Protein AF-A0AAN2DBQ5-F1 (afdb_monomer)

Structure (mmCIF, N/CA/C/O backbone):
data_AF-A0AAN2DBQ5-F1
#
_entry.id   AF-A0AAN2DBQ5-F1
#
loop_
_atom_site.group_PDB
_atom_site.id
_atom_site.type_symbol
_atom_site.label_atom_id
_atom_site.label_alt_id
_atom_site.label_comp_id
_atom_site.label_asym_id
_atom_site.label_entity_id
_atom_site.label_seq_id
_atom_site.pdbx_PDB_ins_code
_atom_site.Cartn_x
_atom_site.Cartn_y
_atom_site.Cartn_z
_atom_site.occupancy
_atom_site.B_iso_or_equiv
_atom_site.auth_seq_id
_atom_site.auth_comp_id
_atom_site.auth_asym_id
_atom_site.auth_atom_id
_atom_site.pdbx_PDB_model_num
ATOM 1 N N . MET A 1 1 ? 49.952 0.532 -57.950 1.00 40.34 1 MET A N 1
ATOM 2 C CA . MET A 1 1 ? 49.099 1.468 -57.181 1.00 40.34 1 MET A CA 1
ATOM 3 C C . MET A 1 1 ? 48.095 0.629 -56.404 1.00 40.34 1 MET A C 1
ATOM 5 O O . MET A 1 1 ? 47.481 -0.240 -57.004 1.00 40.34 1 MET A O 1
ATOM 9 N N . LYS A 1 2 ? 48.035 0.777 -55.078 1.00 36.03 2 LYS A N 1
ATOM 10 C CA . LYS A 1 2 ? 47.311 -0.114 -54.153 1.00 36.03 2 LYS A CA 1
ATOM 11 C C . LYS A 1 2 ? 46.249 0.737 -53.441 1.00 36.03 2 LYS A C 1
ATOM 13 O O . LYS A 1 2 ? 46.649 1.750 -52.871 1.00 36.03 2 LYS A O 1
ATOM 18 N N . PRO A 1 3 ? 44.945 0.416 -53.483 1.00 46.25 3 PRO A N 1
ATOM 19 C CA . PRO A 1 3 ? 43.964 1.195 -52.743 1.00 46.25 3 PRO A CA 1
ATOM 20 C C . PRO A 1 3 ? 43.968 0.738 -51.281 1.00 46.25 3 PRO A C 1
ATOM 22 O O . PRO A 1 3 ? 43.780 -0.441 -50.984 1.00 46.25 3 PRO A O 1
ATOM 25 N N . ILE A 1 4 ? 44.228 1.675 -50.371 1.00 53.59 4 ILE A N 1
ATOM 26 C CA . ILE A 1 4 ? 44.037 1.481 -48.934 1.00 53.59 4 ILE A CA 1
ATOM 27 C C . ILE A 1 4 ? 42.551 1.725 -48.672 1.00 53.59 4 ILE A C 1
ATOM 29 O O . ILE A 1 4 ? 42.073 2.855 -48.732 1.00 53.59 4 ILE A O 1
ATOM 33 N N . LEU A 1 5 ? 41.822 0.634 -48.457 1.00 51.56 5 LEU A N 1
ATOM 34 C CA . LEU A 1 5 ? 40.428 0.629 -48.037 1.00 51.56 5 LEU A CA 1
ATOM 35 C C . LEU A 1 5 ? 40.357 1.185 -46.605 1.00 51.56 5 LEU A C 1
ATOM 37 O O . LEU A 1 5 ? 40.768 0.527 -45.652 1.00 51.56 5 LEU A O 1
ATOM 41 N N . MET A 1 6 ? 39.890 2.423 -46.464 1.00 48.47 6 MET A N 1
ATOM 42 C CA . MET A 1 6 ? 39.719 3.090 -45.176 1.00 48.47 6 MET A CA 1
ATOM 43 C C . MET A 1 6 ? 38.354 2.681 -44.600 1.00 48.47 6 MET A C 1
ATOM 45 O O . MET A 1 6 ? 37.316 3.186 -45.021 1.00 48.47 6 MET A O 1
ATOM 49 N N . CYS A 1 7 ? 38.348 1.716 -43.675 1.00 51.16 7 CYS A N 1
ATOM 50 C CA . CYS A 1 7 ? 37.162 1.353 -42.898 1.00 51.16 7 CYS A CA 1
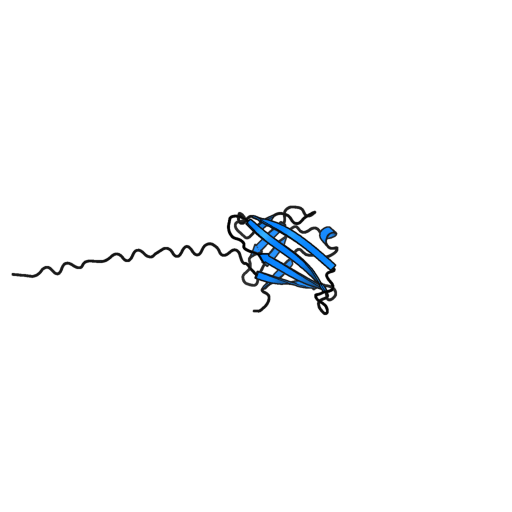ATOM 51 C C . CYS A 1 7 ? 36.758 2.527 -42.000 1.00 51.16 7 CYS A C 1
ATOM 53 O O . CYS A 1 7 ? 37.372 2.768 -40.962 1.00 51.16 7 CYS A O 1
ATOM 55 N N . VAL A 1 8 ? 35.701 3.240 -42.383 1.00 56.25 8 VAL A N 1
ATOM 56 C CA . VAL A 1 8 ? 34.983 4.152 -41.491 1.00 56.25 8 VAL A CA 1
ATOM 57 C C . VAL A 1 8 ? 34.182 3.288 -40.518 1.00 56.25 8 VAL A C 1
ATOM 59 O O . VAL A 1 8 ? 33.063 2.870 -40.806 1.00 56.25 8 VAL A O 1
ATOM 62 N N . MET A 1 9 ? 34.778 2.963 -39.370 1.00 58.75 9 MET A N 1
ATOM 63 C CA . MET A 1 9 ? 34.038 2.427 -38.229 1.00 58.75 9 MET A CA 1
ATOM 64 C C . MET A 1 9 ? 33.200 3.561 -37.638 1.00 58.75 9 MET A C 1
ATOM 66 O O . MET A 1 9 ? 33.673 4.344 -36.817 1.00 58.75 9 MET A O 1
ATOM 70 N N . ALA A 1 10 ? 31.950 3.666 -38.086 1.00 58.44 10 ALA A N 1
ATOM 71 C CA . A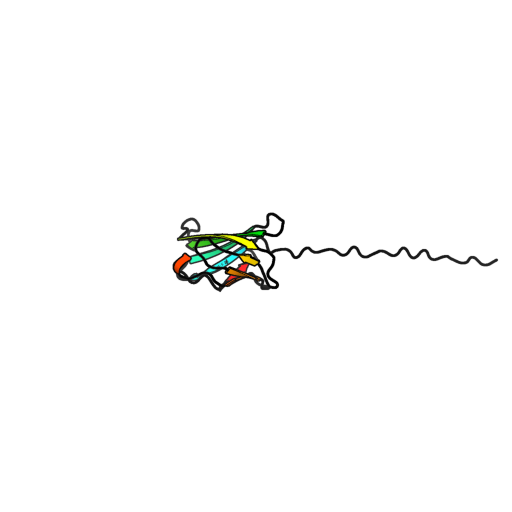LA A 1 10 ? 30.932 4.429 -37.384 1.00 58.44 10 ALA A CA 1
ATOM 72 C C . ALA A 1 10 ? 30.702 3.753 -36.025 1.00 58.44 10 ALA A C 1
ATOM 74 O O . ALA A 1 10 ? 30.083 2.692 -35.940 1.00 58.44 10 ALA A O 1
ATOM 75 N N . ALA A 1 11 ? 31.264 4.338 -34.967 1.00 59.84 11 ALA A N 1
ATOM 76 C CA . ALA A 1 11 ? 30.980 3.947 -33.599 1.00 59.84 11 ALA A CA 1
ATOM 77 C C . ALA A 1 11 ? 29.501 4.247 -33.315 1.00 59.84 11 ALA A C 1
ATOM 79 O O . ALA A 1 11 ? 29.121 5.383 -33.036 1.00 59.84 11 ALA A O 1
ATOM 80 N N . LEU A 1 12 ? 28.662 3.218 -33.435 1.00 53.81 12 LEU A N 1
ATOM 81 C CA . LEU A 1 12 ? 27.318 3.200 -32.877 1.00 53.81 12 LEU A CA 1
ATOM 82 C C . LEU A 1 12 ? 27.477 3.280 -31.358 1.00 53.81 12 LEU A C 1
ATOM 84 O O . LEU A 1 12 ? 27.704 2.270 -30.696 1.00 53.81 12 LEU A O 1
ATOM 88 N N . LEU A 1 13 ? 27.437 4.499 -30.818 1.00 56.66 13 LEU A N 1
ATOM 89 C CA . LEU A 1 13 ? 27.303 4.712 -29.385 1.00 56.66 13 LEU A CA 1
ATOM 90 C C . LEU A 1 13 ? 25.995 4.030 -28.966 1.00 56.66 13 LEU A C 1
ATOM 92 O O . LEU A 1 13 ? 24.938 4.403 -29.486 1.00 56.66 13 LEU A O 1
ATOM 96 N N . PRO A 1 14 ? 26.032 3.018 -28.083 1.00 54.12 14 PRO A N 1
ATOM 97 C CA . PRO A 1 14 ? 24.810 2.487 -27.525 1.00 54.12 14 PRO A CA 1
ATOM 98 C C . PRO A 1 14 ? 24.182 3.630 -26.736 1.00 54.12 14 PRO A C 1
ATOM 100 O O . PRO A 1 14 ? 24.743 4.096 -25.745 1.00 54.12 14 PRO A O 1
ATOM 103 N N . PHE A 1 15 ? 23.039 4.122 -27.213 1.00 55.31 15 PHE A N 1
ATOM 104 C CA . PHE A 1 15 ? 22.151 4.912 -26.382 1.00 55.31 15 PHE A CA 1
ATOM 105 C C . PHE A 1 15 ? 21.891 4.062 -25.146 1.00 55.31 15 PHE A C 1
ATOM 107 O O . PHE A 1 15 ? 21.283 2.995 -25.241 1.00 55.31 15 PHE A O 1
ATOM 114 N N . ALA A 1 16 ? 22.427 4.498 -24.008 1.00 50.06 16 ALA A N 1
ATOM 115 C CA . ALA A 1 16 ? 22.004 3.995 -22.724 1.00 50.06 16 ALA A CA 1
ATOM 116 C C . ALA A 1 16 ? 20.496 4.236 -22.683 1.00 50.06 16 ALA A C 1
ATOM 118 O O . ALA A 1 16 ? 20.038 5.371 -22.560 1.00 50.06 16 ALA A O 1
ATOM 119 N N . ALA A 1 17 ? 19.723 3.174 -22.895 1.00 47.41 17 ALA A N 1
ATOM 120 C CA . ALA A 1 17 ? 18.334 3.162 -22.517 1.00 47.41 17 ALA A CA 1
ATOM 121 C C . ALA A 1 17 ? 18.352 3.349 -21.002 1.00 47.41 17 ALA A C 1
ATOM 123 O O . ALA A 1 17 ? 18.565 2.401 -20.248 1.00 47.41 17 ALA A O 1
ATOM 124 N N . HIS A 1 18 ? 18.232 4.600 -20.567 1.00 41.84 18 HIS A N 1
ATOM 125 C CA . HIS A 1 18 ? 17.855 4.926 -19.211 1.00 41.84 18 HIS A CA 1
ATOM 126 C C . HIS A 1 18 ? 16.430 4.399 -19.073 1.00 41.84 18 HIS A C 1
ATOM 128 O O . HIS A 1 18 ? 15.460 5.105 -19.329 1.00 41.84 18 HIS A O 1
ATOM 134 N N . ALA A 1 19 ? 16.308 3.106 -18.772 1.00 44.06 19 ALA A N 1
ATOM 135 C CA . ALA A 1 19 ? 15.136 2.593 -18.105 1.00 44.06 19 ALA A CA 1
ATOM 136 C C . ALA A 1 19 ? 15.132 3.316 -16.761 1.00 44.06 19 ALA A C 1
ATOM 138 O O . ALA A 1 19 ? 15.796 2.890 -15.821 1.00 44.06 19 ALA A O 1
ATOM 139 N N . GLU A 1 20 ? 14.505 4.492 -16.729 1.00 50.53 20 GLU A N 1
ATOM 140 C CA . GLU A 1 20 ? 14.135 5.140 -15.483 1.00 50.53 20 GLU A CA 1
ATOM 141 C C . GLU A 1 20 ? 13.458 4.061 -14.649 1.00 50.53 20 GLU A C 1
ATOM 143 O O . GLU A 1 20 ? 12.539 3.402 -15.143 1.00 50.53 20 GLU A O 1
ATOM 148 N N . ASP A 1 21 ? 13.999 3.811 -13.455 1.00 53.06 21 ASP A N 1
ATOM 149 C CA . ASP A 1 21 ? 13.503 2.819 -12.514 1.00 53.06 21 ASP A CA 1
ATOM 150 C C . ASP A 1 21 ? 11.995 3.014 -12.374 1.00 53.06 21 ASP A C 1
ATOM 152 O O . ASP A 1 21 ? 11.527 3.933 -11.700 1.00 53.06 21 ASP A O 1
ATOM 156 N N . SER A 1 22 ? 11.233 2.206 -13.117 1.00 53.88 22 SER A N 1
ATOM 157 C CA . SER A 1 22 ? 9.787 2.333 -1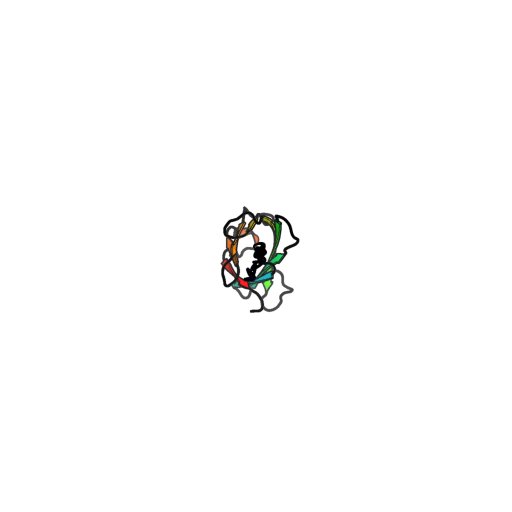3.184 1.00 53.88 22 SER A CA 1
ATOM 158 C C . SER A 1 22 ? 9.297 2.147 -11.767 1.00 53.88 22 SER A C 1
ATOM 160 O O . SER A 1 22 ? 9.479 1.076 -11.191 1.00 53.88 22 SER A O 1
ATOM 162 N N . ILE A 1 23 ? 8.737 3.200 -11.185 1.00 61.78 23 ILE A N 1
ATOM 163 C CA . ILE A 1 23 ? 8.113 3.091 -9.880 1.00 61.78 23 ILE A CA 1
ATOM 164 C C . ILE A 1 23 ? 6.751 2.536 -10.123 1.00 61.78 23 ILE A C 1
ATOM 166 O O . ILE A 1 23 ? 5.910 3.209 -10.697 1.00 61.78 23 ILE A O 1
ATOM 170 N N . TRP A 1 24 ? 6.646 1.280 -9.720 1.00 77.75 24 TRP A N 1
ATOM 171 C CA . TRP A 1 24 ? 5.671 0.269 -10.083 1.00 77.75 24 TRP A CA 1
ATOM 172 C C . TRP A 1 24 ? 4.254 0.816 -9.943 1.00 77.75 24 TRP A C 1
ATOM 174 O O . TRP A 1 24 ? 3.663 0.706 -8.867 1.00 77.75 24 TRP A O 1
ATOM 184 N N . PRO A 1 25 ? 3.723 1.457 -11.000 1.00 85.00 25 PRO A N 1
ATOM 185 C CA . PRO A 1 25 ? 2.394 2.002 -10.948 1.00 85.00 25 PRO A CA 1
ATOM 186 C C . PRO A 1 25 ? 1.438 0.846 -11.191 1.00 85.00 25 PRO A C 1
ATOM 188 O O . PRO A 1 25 ? 1.674 -0.008 -12.050 1.00 85.00 25 PRO A O 1
ATOM 191 N N . GLY A 1 26 ? 0.357 0.808 -10.433 1.00 87.94 26 GLY A N 1
ATOM 192 C CA . GLY A 1 26 ? -0.616 -0.259 -10.575 1.00 87.94 26 GLY A CA 1
ATOM 193 C C . GLY A 1 26 ? -1.375 -0.551 -9.303 1.00 87.94 26 GLY A C 1
ATOM 194 O O . GLY A 1 26 ? -1.204 0.100 -8.269 1.00 87.94 26 GLY A O 1
ATOM 195 N N . GLU A 1 27 ? -2.227 -1.559 -9.425 1.00 90.75 27 GLU A N 1
ATOM 196 C CA . GLU A 1 27 ? -3.073 -2.057 -8.357 1.00 90.75 27 GLU A CA 1
ATOM 197 C C . GLU A 1 27 ? -2.540 -3.401 -7.855 1.00 90.75 27 GLU A C 1
ATOM 199 O O . GLU A 1 27 ? -2.226 -4.306 -8.629 1.00 90.75 27 GLU A O 1
ATOM 204 N N . TYR A 1 28 ? -2.445 -3.528 -6.536 1.00 91.75 28 TYR A N 1
ATOM 205 C CA . TYR A 1 28 ? -1.941 -4.704 -5.842 1.00 91.75 28 TYR A CA 1
ATOM 206 C C . TYR A 1 28 ? -2.969 -5.162 -4.818 1.00 91.75 28 TYR A C 1
ATOM 208 O O . TYR A 1 28 ? -3.381 -4.397 -3.948 1.00 91.75 28 TYR A O 1
ATOM 216 N N . ALA A 1 29 ? -3.371 -6.421 -4.887 1.00 90.56 29 ALA A N 1
ATOM 217 C CA . ALA A 1 29 ? -4.404 -7.001 -4.054 1.00 90.56 29 ALA A CA 1
ATOM 218 C C . ALA A 1 29 ? -3.814 -7.922 -2.976 1.00 90.56 29 ALA A C 1
ATOM 220 O O . ALA A 1 29 ? -2.904 -8.713 -3.218 1.00 90.56 29 ALA A O 1
ATOM 221 N N . GLY A 1 30 ? -4.362 -7.847 -1.767 1.00 86.69 30 GLY A N 1
ATOM 222 C CA . GLY A 1 30 ? -3.998 -8.700 -0.639 1.00 86.69 30 GLY A CA 1
ATOM 223 C C . GLY A 1 30 ? -5.228 -9.174 0.131 1.00 86.69 30 GLY A C 1
ATOM 224 O O . GLY A 1 30 ? -6.248 -8.485 0.183 1.00 86.69 30 GLY A O 1
ATOM 225 N N . ASP A 1 31 ? -5.127 -10.353 0.747 1.00 87.25 31 ASP A N 1
ATOM 226 C CA . ASP A 1 31 ? -6.146 -10.861 1.670 1.00 87.25 31 ASP A CA 1
ATOM 227 C C . ASP A 1 31 ? -5.972 -10.207 3.050 1.00 87.25 31 ASP A C 1
ATOM 229 O O . ASP A 1 31 ? -4.903 -10.267 3.675 1.00 87.25 31 ASP A O 1
ATOM 233 N N . CYS A 1 32 ? -7.027 -9.559 3.536 1.00 85.94 32 CYS A N 1
ATOM 234 C CA . CYS A 1 32 ? -7.057 -8.886 4.828 1.00 85.94 32 CYS A CA 1
ATOM 235 C C . CYS A 1 32 ? -7.796 -9.650 5.929 1.00 85.94 32 CYS A C 1
ATOM 237 O O . CYS A 1 32 ? -7.900 -9.132 7.043 1.00 85.94 32 CYS A O 1
ATOM 239 N N . GLY A 1 33 ? -8.176 -10.901 5.665 1.00 82.94 33 GLY A N 1
ATOM 240 C CA . GLY A 1 33 ? -8.910 -11.766 6.583 1.00 82.94 33 GLY A CA 1
ATOM 241 C C . GLY A 1 33 ? -10.417 -11.532 6.511 1.00 82.94 33 GLY A C 1
ATOM 242 O O . GLY A 1 33 ? -10.874 -10.557 5.928 1.00 82.94 33 GLY A O 1
ATOM 243 N N . ASP A 1 34 ? -11.207 -12.445 7.079 1.00 82.88 34 ASP A N 1
ATOM 244 C CA . ASP A 1 34 ? -12.661 -12.294 7.270 1.00 82.88 34 ASP A CA 1
ATOM 245 C C . ASP A 1 34 ? -13.457 -11.846 6.025 1.00 82.88 34 ASP A C 1
ATOM 247 O O . ASP A 1 34 ? -14.423 -11.091 6.122 1.00 82.88 34 ASP A O 1
ATOM 251 N N . ARG A 1 35 ? -13.075 -12.340 4.835 1.00 80.94 35 ARG A N 1
ATOM 252 C CA . ARG A 1 35 ? -13.663 -11.956 3.529 1.00 80.94 35 ARG A CA 1
ATOM 253 C C . ARG A 1 35 ? -13.460 -10.477 3.168 1.00 80.94 35 ARG A C 1
ATOM 255 O O . ARG A 1 35 ? -14.242 -9.916 2.403 1.00 80.94 35 ARG A O 1
ATOM 262 N N . VAL A 1 36 ? -12.408 -9.858 3.685 1.00 85.88 36 VAL A N 1
ATOM 263 C CA . VAL A 1 36 ? -11.998 -8.490 3.375 1.00 85.88 36 VAL A CA 1
ATOM 264 C C . VAL A 1 36 ? -10.840 -8.524 2.381 1.00 85.88 36 VAL A C 1
ATOM 266 O O . VAL A 1 36 ? -9.817 -9.169 2.611 1.00 85.88 36 VAL A O 1
ATOM 269 N N . GLN A 1 37 ? -10.999 -7.801 1.280 1.00 88.88 37 GLN A N 1
ATOM 270 C CA . GLN A 1 37 ? -9.953 -7.550 0.303 1.00 88.88 37 GLN A CA 1
ATOM 271 C C . GLN A 1 37 ? -9.266 -6.224 0.644 1.00 88.88 37 GLN A C 1
ATOM 273 O O . GLN A 1 37 ? -9.928 -5.234 0.958 1.00 88.88 37 GLN A O 1
ATOM 278 N N . CYS A 1 38 ? -7.943 -6.187 0.547 1.00 91.00 38 CYS A N 1
ATOM 279 C CA . CYS A 1 38 ? -7.196 -4.939 0.537 1.00 91.00 38 CYS A CA 1
ATOM 280 C C . CYS A 1 38 ? -6.573 -4.709 -0.832 1.00 91.00 38 CYS A C 1
ATOM 282 O O . CYS A 1 38 ? -6.077 -5.645 -1.455 1.00 91.00 38 CYS A O 1
ATOM 284 N N . ILE A 1 39 ? -6.592 -3.461 -1.279 1.00 92.50 39 ILE A N 1
ATOM 285 C CA . ILE A 1 39 ? -6.027 -3.019 -2.547 1.00 92.50 39 ILE A CA 1
ATOM 286 C C . ILE A 1 39 ? -5.087 -1.859 -2.256 1.00 92.50 39 ILE A C 1
ATOM 288 O O . ILE A 1 39 ? -5.456 -0.933 -1.536 1.00 92.50 39 ILE A O 1
ATOM 292 N N . ILE A 1 40 ? -3.886 -1.908 -2.812 1.00 93.31 40 ILE A N 1
ATOM 293 C CA . ILE A 1 40 ? -2.950 -0.792 -2.867 1.00 93.31 40 ILE A CA 1
ATOM 294 C C . ILE A 1 40 ? -2.892 -0.330 -4.303 1.00 93.31 40 ILE A C 1
ATOM 296 O O . ILE A 1 40 ? -2.567 -1.109 -5.187 1.00 93.31 40 ILE A O 1
ATOM 300 N N . GLU A 1 41 ? -3.160 0.942 -4.513 1.00 93.31 41 GLU A N 1
ATOM 301 C CA . GLU A 1 41 ? -2.922 1.616 -5.773 1.00 93.31 41 GLU A CA 1
ATOM 302 C C . GLU A 1 41 ? -1.723 2.541 -5.598 1.00 93.31 41 GLU A C 1
ATOM 304 O O . GLU A 1 41 ? -1.684 3.350 -4.664 1.00 93.31 41 GLU A O 1
ATOM 309 N N . ILE A 1 42 ? -0.747 2.397 -6.487 1.00 91.69 42 ILE A N 1
ATOM 310 C CA . ILE A 1 42 ? 0.394 3.298 -6.611 1.00 91.69 42 ILE A CA 1
ATOM 311 C C . ILE A 1 42 ? 0.198 4.064 -7.917 1.00 91.69 42 ILE A C 1
ATOM 313 O O . ILE A 1 42 ? 0.247 3.478 -8.999 1.00 91.69 42 ILE A O 1
ATOM 317 N N . SER A 1 43 ? -0.050 5.367 -7.814 1.00 90.19 43 SER A N 1
ATOM 318 C CA . SER A 1 43 ? -0.262 6.251 -8.958 1.00 90.19 43 SER A CA 1
ATOM 319 C C . SER A 1 43 ? 1.007 7.062 -9.210 1.00 90.19 43 SER A C 1
ATOM 321 O O . SER A 1 43 ? 1.451 7.844 -8.361 1.00 90.19 43 SER A O 1
ATOM 323 N N . ASP A 1 44 ? 1.588 6.884 -10.395 1.00 83.56 44 ASP A N 1
ATOM 324 C CA . ASP A 1 44 ? 2.758 7.638 -10.825 1.00 83.56 44 ASP A CA 1
ATOM 325 C C . ASP A 1 44 ? 2.348 8.850 -11.677 1.00 83.56 44 ASP A C 1
ATOM 327 O O . ASP A 1 44 ? 1.906 8.707 -12.816 1.00 83.56 44 ASP A O 1
ATOM 331 N N . GLY A 1 45 ? 2.495 10.051 -11.112 1.00 73.56 45 GLY A N 1
ATOM 332 C CA . GLY A 1 45 ? 2.293 11.326 -11.809 1.00 73.56 45 GLY A CA 1
ATOM 333 C C . GLY A 1 45 ? 3.581 11.985 -12.326 1.00 73.56 45 GLY A C 1
ATOM 334 O O . GLY A 1 45 ? 3.517 13.112 -12.817 1.00 73.56 45 GLY A O 1
ATOM 335 N N . GLY A 1 46 ? 4.737 11.327 -12.194 1.00 70.88 46 GLY A N 1
ATOM 336 C CA . GLY A 1 46 ? 6.068 11.868 -12.484 1.00 70.88 46 GLY A CA 1
ATOM 337 C C . GLY A 1 46 ? 6.726 12.621 -11.313 1.00 70.88 46 GLY A C 1
ATOM 338 O O . GLY A 1 46 ? 6.074 13.052 -10.360 1.00 70.88 46 GLY A O 1
ATOM 339 N N . GLY A 1 47 ? 8.052 12.798 -11.389 1.00 79.75 47 GLY A N 1
ATOM 340 C CA . GLY A 1 47 ? 8.868 13.485 -10.371 1.00 79.75 47 GLY A CA 1
ATOM 341 C C . GLY A 1 47 ? 9.214 12.619 -9.152 1.00 79.75 47 GLY A C 1
ATOM 342 O O . GLY A 1 47 ? 9.040 11.410 -9.179 1.00 79.75 47 GLY A O 1
ATOM 343 N N . ASP A 1 48 ? 9.684 13.224 -8.057 1.00 85.69 48 ASP A N 1
ATOM 344 C CA . ASP A 1 48 ? 10.271 12.500 -6.905 1.00 85.69 48 ASP A CA 1
ATOM 345 C C . ASP A 1 48 ? 9.254 11.893 -5.924 1.00 85.69 48 ASP A C 1
ATOM 347 O O . ASP A 1 48 ? 9.622 11.390 -4.856 1.00 85.69 48 ASP A O 1
ATOM 351 N N . LYS A 1 49 ? 7.959 11.966 -6.244 1.00 88.31 49 LYS A N 1
ATOM 352 C CA . LYS A 1 49 ? 6.884 11.488 -5.374 1.00 88.31 49 LYS A CA 1
ATOM 353 C C . LYS A 1 49 ? 5.851 10.690 -6.149 1.00 88.31 49 LYS A C 1
ATOM 355 O O . LYS A 1 49 ? 5.565 11.006 -7.296 1.00 88.31 49 LYS A O 1
ATOM 360 N N . VAL A 1 50 ? 5.247 9.723 -5.474 1.00 91.25 50 VAL A N 1
ATOM 361 C CA . VAL A 1 50 ? 4.099 8.955 -5.962 1.00 91.25 50 VAL A CA 1
ATOM 362 C C . VAL A 1 50 ? 2.957 9.029 -4.962 1.00 91.25 50 VAL A C 1
ATOM 364 O O . VAL A 1 50 ? 3.183 9.154 -3.752 1.00 91.25 50 VAL A O 1
ATOM 367 N N . ASP A 1 51 ? 1.734 8.983 -5.468 1.00 92.75 51 ASP A N 1
ATOM 368 C CA . ASP A 1 51 ? 0.544 8.934 -4.630 1.00 92.75 51 ASP A CA 1
ATOM 369 C C . ASP A 1 51 ? 0.193 7.468 -4.372 1.00 92.75 51 ASP A C 1
ATOM 371 O O . ASP A 1 51 ? 0.218 6.636 -5.279 1.00 92.75 51 ASP A O 1
ATOM 375 N N . VAL A 1 52 ? -0.089 7.135 -3.114 1.00 93.88 52 VAL A N 1
ATOM 376 C CA . VAL A 1 52 ? -0.434 5.775 -2.704 1.00 93.88 52 VAL A CA 1
ATOM 377 C C . VAL A 1 52 ? -1.775 5.793 -1.996 1.00 93.88 52 VAL A C 1
ATOM 379 O O . VAL A 1 52 ? -1.994 6.558 -1.049 1.00 93.88 52 VAL A O 1
ATOM 382 N N . LYS A 1 53 ? -2.661 4.902 -2.427 1.00 94.56 53 LYS A N 1
ATOM 383 C CA . LYS A 1 53 ? -3.988 4.704 -1.852 1.00 94.56 53 LYS A CA 1
ATOM 384 C C . LYS A 1 53 ? -4.144 3.246 -1.445 1.00 94.56 53 LYS A C 1
ATOM 386 O O . LYS A 1 53 ? -4.078 2.361 -2.287 1.00 94.56 53 LYS A O 1
ATOM 391 N N . LEU A 1 54 ? -4.393 2.994 -0.165 1.00 93.19 54 LEU A N 1
ATOM 392 C CA . LEU A 1 54 ? -4.753 1.673 0.343 1.00 93.19 54 LEU A CA 1
ATOM 393 C C . LEU A 1 54 ? -6.247 1.650 0.685 1.00 93.19 54 LEU A C 1
ATOM 395 O O . LEU A 1 54 ? -6.711 2.405 1.540 1.00 93.19 54 LEU A O 1
ATOM 399 N N . VAL A 1 55 ? -6.997 0.786 0.009 1.00 93.12 55 VAL A N 1
ATOM 400 C CA . VAL A 1 55 ? -8.440 0.589 0.177 1.00 93.12 55 VAL A CA 1
ATOM 401 C C . VAL A 1 55 ? -8.689 -0.782 0.784 1.00 93.12 55 VAL A C 1
ATOM 403 O O . VAL A 1 55 ? -8.171 -1.787 0.312 1.00 93.12 55 VAL A O 1
ATOM 406 N N . VAL A 1 56 ? -9.509 -0.823 1.824 1.00 91.19 56 VAL A N 1
ATOM 407 C CA . VAL A 1 56 ? -9.973 -2.046 2.475 1.00 91.19 56 VAL A CA 1
ATOM 408 C C . VAL A 1 56 ? -11.470 -2.160 2.224 1.00 91.19 56 VAL A C 1
ATOM 410 O O . VAL A 1 56 ? -12.220 -1.285 2.658 1.00 91.19 56 VAL A O 1
ATOM 413 N N . ALA A 1 57 ? -11.914 -3.220 1.559 1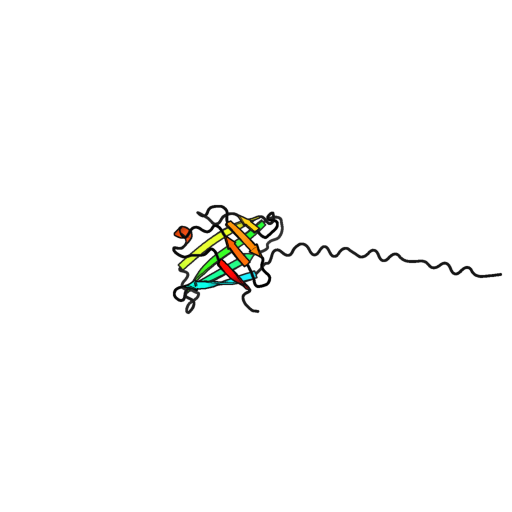.00 90.69 57 ALA A N 1
ATOM 414 C CA . ALA A 1 57 ? -13.312 -3.415 1.182 1.00 90.69 57 ALA A CA 1
ATOM 415 C C . ALA A 1 57 ? -13.751 -4.876 1.342 1.00 90.69 57 ALA A C 1
ATOM 417 O O . ALA A 1 57 ? -12.930 -5.782 1.500 1.00 90.69 57 ALA A O 1
ATOM 418 N N . ASN A 1 58 ? -15.059 -5.126 1.316 1.00 86.44 58 ASN A N 1
ATOM 419 C CA . ASN A 1 58 ? -15.582 -6.489 1.283 1.00 86.44 58 ASN A CA 1
ATOM 420 C C . ASN A 1 58 ? -15.203 -7.180 -0.040 1.00 86.44 58 ASN A C 1
ATOM 422 O O . ASN A 1 58 ? -15.271 -6.582 -1.110 1.00 86.44 58 ASN A O 1
ATOM 426 N N . ARG A 1 59 ? -14.832 -8.461 0.021 1.00 80.00 59 ARG A N 1
ATOM 427 C CA . ARG A 1 59 ? -14.458 -9.257 -1.158 1.00 80.00 59 ARG A CA 1
ATOM 428 C C . ARG A 1 59 ? -15.634 -9.548 -2.102 1.00 80.00 59 ARG A C 1
ATOM 430 O O . ARG A 1 59 ? -15.409 -9.824 -3.275 1.00 80.00 59 ARG A O 1
ATOM 437 N N . VAL A 1 60 ? -16.866 -9.546 -1.592 1.00 81.88 60 VAL A N 1
ATOM 438 C CA . VAL A 1 60 ? -18.097 -9.815 -2.359 1.00 81.88 60 VAL A CA 1
ATOM 439 C C . VAL A 1 60 ? -18.706 -8.525 -2.911 1.00 81.88 60 VAL A C 1
ATOM 441 O O . VAL A 1 60 ? -19.278 -8.541 -3.996 1.00 81.88 60 VAL A O 1
ATOM 444 N N . ASP A 1 61 ? -18.561 -7.415 -2.187 1.00 83.88 61 ASP A N 1
ATOM 445 C CA . ASP A 1 61 ? -19.042 -6.096 -2.596 1.00 83.88 61 ASP A CA 1
ATOM 446 C C . ASP A 1 61 ? -17.946 -5.045 -2.396 1.00 83.88 61 ASP A C 1
ATOM 448 O O . ASP A 1 61 ? -17.737 -4.530 -1.298 1.00 83.88 61 ASP A O 1
ATOM 452 N N . PHE A 1 62 ? -17.250 -4.707 -3.481 1.00 79.88 62 PHE A N 1
ATOM 453 C CA . PHE A 1 62 ? -16.165 -3.724 -3.461 1.00 79.88 62 PHE A CA 1
ATOM 454 C C . PHE A 1 62 ? -16.641 -2.293 -3.159 1.00 79.88 62 PHE A C 1
ATOM 456 O O . PHE A 1 62 ? -15.812 -1.434 -2.858 1.00 79.88 62 PHE A O 1
ATOM 463 N N . ASN A 1 63 ? -17.954 -2.030 -3.188 1.00 86.56 63 ASN A N 1
ATOM 464 C CA . ASN A 1 63 ? -18.514 -0.743 -2.767 1.00 86.56 63 ASN A CA 1
ATOM 465 C C . ASN A 1 63 ? -18.598 -0.618 -1.238 1.00 86.56 63 ASN A C 1
ATOM 467 O O . ASN A 1 63 ? -18.676 0.495 -0.715 1.00 86.56 63 ASN A O 1
ATOM 471 N N . ASP A 1 64 ? -18.542 -1.736 -0.509 1.00 87.88 64 ASP A N 1
ATOM 472 C CA . ASP A 1 64 ? -18.520 -1.767 0.953 1.00 87.88 64 ASP A CA 1
ATOM 473 C C . ASP A 1 64 ? -17.100 -1.500 1.486 1.00 87.88 64 ASP A C 1
ATOM 475 O O . ASP A 1 64 ? -16.403 -2.386 1.999 1.00 87.88 64 ASP A O 1
ATOM 479 N N . VAL A 1 65 ? -16.650 -0.253 1.321 1.00 90.38 65 VAL A N 1
ATOM 480 C CA . VAL A 1 65 ? -15.342 0.225 1.785 1.00 90.38 65 VAL A CA 1
ATOM 481 C C . VAL A 1 65 ? -15.345 0.374 3.308 1.00 90.38 65 VAL A C 1
ATOM 483 O O . VAL A 1 65 ? -16.086 1.171 3.880 1.00 90.38 65 VAL A O 1
ATOM 486 N N . LYS A 1 66 ? -14.459 -0.367 3.977 1.00 88.44 66 LYS A N 1
ATOM 487 C CA . LYS A 1 66 ? -14.275 -0.365 5.438 1.00 88.44 66 LYS A CA 1
ATOM 488 C C . LYS A 1 66 ? -13.224 0.629 5.908 1.00 88.44 66 LYS A C 1
ATOM 490 O O . LYS A 1 66 ? -13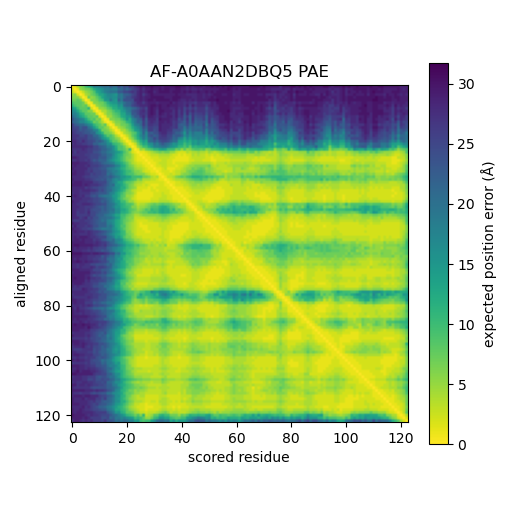.339 1.178 6.999 1.00 88.44 66 LYS A O 1
ATOM 495 N N . CYS A 1 67 ? -12.181 0.830 5.111 1.00 91.44 67 CYS A N 1
ATOM 496 C CA . CYS A 1 67 ? -11.107 1.762 5.422 1.00 91.44 67 CYS A CA 1
ATOM 497 C C . CYS A 1 67 ? -10.444 2.260 4.143 1.00 91.44 67 CYS A C 1
ATOM 499 O O . CYS A 1 67 ? -10.350 1.532 3.155 1.00 91.44 67 CYS A O 1
ATOM 501 N N . LYS A 1 68 ? -9.942 3.490 4.183 1.00 93.19 68 LYS A N 1
ATOM 502 C CA . LYS A 1 68 ? -9.175 4.085 3.098 1.00 93.19 68 LYS A CA 1
ATOM 503 C C . LYS A 1 68 ? -8.052 4.936 3.679 1.00 93.19 68 LYS A C 1
ATOM 505 O O . LYS A 1 68 ? -8.312 5.820 4.494 1.00 93.19 68 LYS A O 1
ATOM 510 N N . LEU A 1 69 ? -6.824 4.669 3.251 1.00 93.19 69 LEU A N 1
ATOM 511 C CA . LEU A 1 69 ? -5.634 5.438 3.597 1.00 93.19 69 LEU A CA 1
ATOM 512 C C . LEU A 1 69 ? -5.053 6.045 2.323 1.00 93.19 69 LEU A C 1
ATOM 514 O O . LEU A 1 69 ? -4.873 5.351 1.329 1.00 93.19 69 LEU A O 1
ATOM 518 N N . GLU A 1 70 ? -4.754 7.338 2.365 1.00 94.38 70 GLU A N 1
ATOM 519 C CA . GLU A 1 70 ? -4.119 8.072 1.270 1.00 94.38 70 GLU A CA 1
ATOM 520 C C . GLU A 1 70 ? -2.862 8.754 1.800 1.00 94.38 70 GLU A C 1
ATOM 522 O O . GLU A 1 70 ? -2.832 9.245 2.939 1.00 94.38 70 GLU A O 1
ATOM 527 N N . GLY A 1 71 ? -1.805 8.722 0.998 1.00 92.62 71 GLY A N 1
ATOM 528 C CA . GLY A 1 71 ? -0.497 9.226 1.375 1.00 92.62 71 GLY A CA 1
ATOM 529 C C . GLY A 1 71 ? 0.364 9.509 0.159 1.00 92.62 71 GLY A C 1
ATOM 530 O O . GLY A 1 71 ? 0.103 9.018 -0.938 1.00 92.62 71 GLY A O 1
ATOM 531 N N . ARG A 1 72 ? 1.406 10.310 0.371 1.00 91.75 72 ARG A N 1
ATOM 532 C CA . ARG A 1 72 ? 2.355 10.680 -0.676 1.00 91.75 72 ARG A CA 1
ATOM 533 C C . ARG A 1 72 ? 3.742 10.195 -0.292 1.00 91.75 72 ARG A C 1
ATOM 535 O O . ARG A 1 72 ? 4.234 10.519 0.790 1.00 91.75 72 ARG A O 1
ATOM 542 N N . PHE A 1 73 ? 4.339 9.409 -1.174 1.00 92.75 73 PHE A N 1
ATOM 543 C CA . PHE A 1 73 ? 5.539 8.633 -0.902 1.00 92.75 73 PHE A CA 1
ATOM 544 C C . PHE A 1 73 ? 6.696 9.130 -1.763 1.00 92.75 73 PHE A C 1
ATOM 546 O O . PHE A 1 73 ? 6.512 9.506 -2.917 1.00 92.75 73 PHE A O 1
ATOM 553 N N . SER A 1 74 ? 7.883 9.168 -1.173 1.00 90.50 74 SER A N 1
ATOM 554 C CA . SER A 1 74 ? 9.144 9.490 -1.824 1.00 90.50 74 SER A CA 1
ATOM 555 C C . SER A 1 74 ? 9.718 8.261 -2.514 1.00 90.50 74 SER A C 1
ATOM 557 O O . SER A 1 74 ? 9.687 7.156 -1.969 1.00 90.50 74 SER A O 1
ATOM 559 N N . ARG A 1 75 ? 10.327 8.492 -3.675 1.00 83.88 75 ARG A N 1
ATOM 560 C CA . ARG A 1 75 ? 11.076 7.503 -4.465 1.00 83.88 75 ARG A CA 1
ATOM 561 C C . ARG A 1 75 ? 12.450 7.151 -3.888 1.00 83.88 75 ARG A C 1
ATOM 563 O O . ARG A 1 75 ? 13.175 6.340 -4.444 1.00 83.88 75 ARG A O 1
ATOM 570 N N . SER A 1 76 ? 12.845 7.808 -2.801 1.00 70.81 76 SER A N 1
ATOM 571 C CA . SER A 1 76 ? 14.227 7.836 -2.313 1.00 70.81 76 SER A CA 1
ATOM 572 C C . SER A 1 76 ? 14.701 6.566 -1.596 1.00 70.81 76 SER A C 1
ATOM 574 O O . SER A 1 76 ? 15.836 6.542 -1.121 1.00 70.81 76 SER A O 1
ATOM 576 N N . ALA A 1 77 ? 13.862 5.539 -1.441 1.00 64.12 77 ALA A N 1
ATOM 577 C CA . ALA A 1 77 ? 14.248 4.330 -0.722 1.00 64.12 77 ALA A CA 1
ATOM 578 C C . ALA A 1 77 ? 14.882 3.309 -1.679 1.00 64.12 77 ALA A C 1
ATOM 580 O O . ALA A 1 77 ? 14.297 2.931 -2.685 1.00 64.12 77 ALA A O 1
ATOM 581 N N . VAL A 1 78 ? 16.065 2.796 -1.320 1.00 69.56 78 VAL A N 1
ATOM 582 C CA . VAL A 1 78 ? 16.836 1.820 -2.126 1.00 69.56 78 VAL A CA 1
ATOM 583 C C . VAL A 1 78 ? 16.016 0.580 -2.512 1.00 69.56 78 VAL A C 1
ATOM 585 O O . VAL A 1 78 ? 16.271 -0.040 -3.537 1.00 69.56 78 VAL A O 1
ATOM 588 N N . LEU A 1 79 ? 15.035 0.209 -1.686 1.00 73.25 79 LEU A N 1
ATOM 589 C CA . LEU A 1 79 ? 14.226 -1.000 -1.851 1.00 73.25 79 LEU A CA 1
ATOM 590 C C . LEU A 1 79 ? 12.755 -0.709 -2.184 1.00 73.25 79 LEU A C 1
ATOM 592 O O . LEU A 1 79 ? 11.948 -1.639 -2.189 1.00 73.25 79 LEU A O 1
ATOM 596 N N . GLY A 1 80 ? 12.374 0.552 -2.418 1.00 86.62 80 GLY A N 1
ATOM 597 C CA . GLY A 1 80 ? 10.964 0.887 -2.582 1.00 86.62 80 GLY A CA 1
ATOM 598 C C . GLY A 1 80 ? 10.613 2.367 -2.514 1.00 86.62 80 GLY A C 1
ATOM 599 O O . GLY A 1 80 ? 11.376 3.237 -2.921 1.00 86.62 80 GLY A O 1
ATOM 600 N N . ILE A 1 81 ? 9.436 2.644 -1.961 1.00 91.00 81 ILE A N 1
ATOM 601 C CA . ILE A 1 81 ? 8.953 3.998 -1.688 1.00 91.00 81 ILE A CA 1
ATOM 602 C C . ILE A 1 81 ? 8.646 4.142 -0.198 1.00 91.00 81 ILE A C 1
ATOM 604 O O . ILE A 1 81 ? 8.183 3.195 0.439 1.00 91.00 81 ILE A O 1
ATOM 608 N N . SER A 1 82 ? 8.892 5.318 0.373 1.00 93.12 82 SER A N 1
ATOM 609 C CA . SER A 1 82 ? 8.593 5.589 1.784 1.00 93.12 82 SER A CA 1
ATOM 610 C C . SER A 1 82 ? 7.830 6.891 1.964 1.00 93.12 82 SER A C 1
ATOM 612 O O . SER A 1 82 ? 8.020 7.850 1.217 1.00 93.12 82 SER A O 1
ATOM 614 N N . GLY A 1 83 ? 6.931 6.940 2.933 1.00 92.44 83 GLY A N 1
ATOM 615 C CA . GLY A 1 83 ? 6.102 8.111 3.164 1.00 92.44 83 GLY A CA 1
ATOM 616 C C . GLY A 1 83 ? 5.056 7.868 4.228 1.00 92.44 83 GLY A C 1
ATOM 617 O O . GLY A 1 83 ? 5.079 6.878 4.945 1.00 92.44 83 GLY A O 1
ATOM 618 N N . THR A 1 84 ? 4.101 8.780 4.335 1.00 91.94 84 THR A N 1
ATOM 619 C CA . THR A 1 84 ? 3.112 8.736 5.413 1.00 91.94 84 THR A CA 1
ATOM 620 C C . THR A 1 84 ? 1.705 8.657 4.852 1.00 91.94 84 THR A C 1
ATOM 622 O O . THR A 1 84 ? 1.310 9.441 3.987 1.00 91.94 84 THR A O 1
ATOM 625 N N . PHE A 1 85 ? 0.921 7.724 5.390 1.00 90.38 85 PHE A N 1
ATOM 626 C CA . PHE A 1 85 ? -0.531 7.828 5.332 1.00 90.38 85 PHE A CA 1
ATOM 627 C C . PHE A 1 85 ? -1.007 8.799 6.410 1.00 90.38 85 PHE A C 1
ATOM 629 O O . PHE A 1 85 ? -0.408 8.902 7.486 1.00 90.38 85 PHE A O 1
ATOM 636 N N . LYS A 1 86 ? -2.124 9.485 6.166 1.00 80.06 86 LYS A N 1
ATOM 637 C CA . LYS A 1 86 ? -2.734 10.362 7.172 1.00 80.06 86 LYS A CA 1
ATOM 638 C C . LYS A 1 86 ? -2.983 9.598 8.486 1.00 80.06 86 LYS A C 1
ATOM 640 O O . LYS A 1 86 ? -3.783 8.669 8.527 1.00 80.06 86 LYS A O 1
ATOM 645 N N . GLY A 1 87 ? -2.317 10.012 9.567 1.00 73.69 87 GLY A N 1
ATOM 646 C CA . GLY A 1 87 ? -2.452 9.395 10.897 1.00 73.69 87 GLY A CA 1
ATOM 647 C C . GLY A 1 87 ? -1.601 8.138 11.135 1.00 73.69 87 GLY A C 1
ATOM 648 O O . GLY A 1 87 ? -1.721 7.522 12.198 1.00 73.69 87 GLY A O 1
ATOM 649 N N . ALA A 1 88 ? -0.734 7.773 10.189 1.00 79.50 88 ALA A N 1
ATOM 650 C CA . ALA A 1 88 ? 0.275 6.730 10.342 1.00 79.50 88 ALA A CA 1
ATOM 651 C C . ALA A 1 88 ? 1.684 7.349 10.500 1.00 79.50 88 ALA A C 1
ATOM 653 O O . ALA A 1 88 ? 1.918 8.458 10.013 1.00 79.50 88 ALA A O 1
ATOM 654 N N . PRO A 1 89 ? 2.619 6.665 11.188 1.00 86.06 89 PRO A N 1
ATOM 655 C CA . PRO A 1 89 ? 4.046 6.971 11.101 1.00 86.06 89 PRO A CA 1
ATOM 656 C C . PRO A 1 89 ? 4.568 6.710 9.678 1.00 86.06 89 PRO A C 1
ATOM 658 O O . PRO A 1 89 ? 3.801 6.358 8.783 1.00 86.06 89 PRO A O 1
ATOM 661 N N . ASP A 1 90 ? 5.872 6.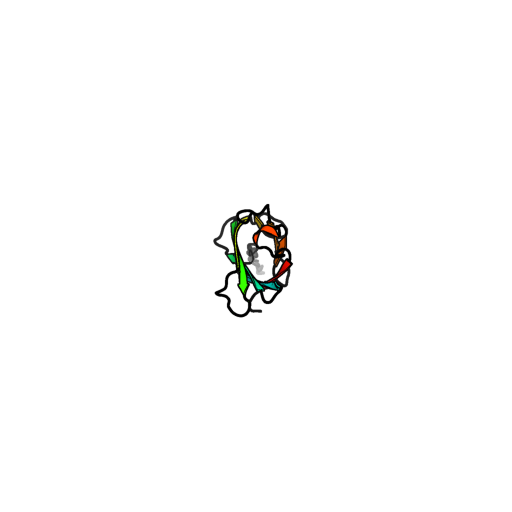892 9.473 1.00 90.38 90 ASP A N 1
ATOM 662 C CA . ASP A 1 90 ? 6.507 6.587 8.192 1.00 90.38 90 ASP A CA 1
ATOM 663 C C . ASP A 1 90 ? 6.321 5.102 7.833 1.00 90.38 90 ASP A C 1
ATOM 665 O O . ASP A 1 90 ? 6.513 4.206 8.661 1.00 90.38 90 ASP A O 1
ATOM 669 N N . VAL A 1 91 ? 5.884 4.868 6.604 1.00 92.56 91 VAL A N 1
ATOM 670 C CA . VAL A 1 91 ? 5.544 3.578 6.014 1.00 92.56 91 VAL A CA 1
ATOM 671 C C . VAL A 1 91 ? 6.512 3.320 4.875 1.00 92.56 91 VAL A C 1
ATOM 673 O O . VAL A 1 91 ? 6.758 4.198 4.050 1.00 92.56 91 VAL A O 1
ATOM 676 N N . LEU A 1 92 ? 7.014 2.093 4.804 1.00 92.94 92 LEU A N 1
ATOM 677 C CA . LEU A 1 92 ? 7.821 1.602 3.695 1.00 92.94 92 LEU A CA 1
ATOM 678 C C . LEU A 1 92 ? 6.977 0.657 2.843 1.00 92.94 92 LEU A C 1
ATOM 680 O O . LEU A 1 92 ? 6.298 -0.222 3.375 1.00 92.94 92 LEU A O 1
ATOM 684 N N . ILE A 1 93 ? 7.054 0.817 1.528 1.00 93.00 93 ILE A N 1
ATOM 685 C CA . ILE A 1 93 ? 6.474 -0.106 0.558 1.00 93.00 93 ILE A CA 1
ATOM 686 C C . ILE A 1 93 ? 7.617 -0.627 -0.304 1.00 93.00 93 ILE A C 1
ATOM 688 O O . ILE A 1 93 ? 8.175 0.115 -1.112 1.00 93.00 93 ILE A O 1
ATOM 692 N N . GLY A 1 94 ? 7.998 -1.883 -0.076 1.00 91.12 94 GLY A N 1
ATOM 693 C CA . GLY A 1 94 ? 9.069 -2.562 -0.801 1.00 91.12 94 GLY A CA 1
ATOM 694 C C . GLY A 1 94 ? 8.541 -3.332 -2.007 1.00 91.12 94 GLY A C 1
ATOM 695 O O . GLY A 1 94 ? 7.424 -3.850 -1.963 1.00 91.12 94 GLY A O 1
ATOM 696 N N . ARG A 1 95 ? 9.340 -3.436 -3.072 1.00 86.69 95 ARG A N 1
ATOM 697 C CA . ARG A 1 95 ? 8.995 -4.249 -4.251 1.00 86.69 95 ARG A CA 1
ATOM 698 C C . ARG A 1 95 ? 9.537 -5.660 -4.139 1.00 86.69 95 ARG A C 1
ATOM 700 O O . ARG A 1 95 ? 10.689 -5.866 -3.762 1.00 86.69 95 ARG A O 1
ATOM 707 N N . TYR A 1 96 ? 8.732 -6.602 -4.602 1.00 84.81 96 TYR A N 1
ATOM 708 C CA . TYR A 1 96 ? 9.092 -7.995 -4.803 1.00 84.81 96 TYR A CA 1
ATOM 709 C C . TYR A 1 96 ? 8.661 -8.434 -6.210 1.00 84.81 96 TYR A C 1
ATOM 711 O O . TYR A 1 96 ? 7.836 -7.756 -6.829 1.00 84.81 96 TYR A O 1
ATOM 719 N N . PRO A 1 97 ? 9.208 -9.536 -6.753 1.00 83.69 97 PRO A N 1
ATOM 720 C CA . PRO A 1 97 ? 8.827 -10.028 -8.077 1.00 83.69 97 PRO A CA 1
ATOM 721 C C . PRO A 1 97 ? 7.312 -10.198 -8.257 1.00 83.69 97 PRO A C 1
ATOM 723 O O . PRO A 1 97 ? 6.782 -9.858 -9.307 1.00 83.69 97 PRO A O 1
ATOM 726 N N . GLU A 1 98 ? 6.623 -10.666 -7.216 1.00 83.88 98 GLU A N 1
ATOM 727 C CA . GLU A 1 98 ? 5.184 -10.940 -7.204 1.00 83.88 98 GLU A CA 1
ATOM 728 C C . GLU A 1 98 ? 4.294 -9.720 -6.889 1.00 83.88 98 GLU A C 1
ATOM 730 O O . GLU A 1 98 ? 3.070 -9.807 -6.988 1.00 83.88 98 GLU A O 1
ATOM 735 N N . GLY A 1 99 ? 4.869 -8.584 -6.478 1.00 90.06 99 GLY A N 1
ATOM 736 C CA . GLY A 1 99 ? 4.097 -7.406 -6.075 1.00 90.06 99 GLY A CA 1
ATOM 737 C C . GLY A 1 99 ? 4.820 -6.499 -5.081 1.00 90.06 99 GLY A C 1
ATOM 738 O O . GLY A 1 99 ? 5.988 -6.160 -5.267 1.00 90.06 99 GLY A O 1
ATOM 739 N N . VAL A 1 100 ? 4.122 -6.071 -4.029 1.00 92.06 100 VAL A N 1
ATOM 740 C CA . VAL A 1 100 ? 4.646 -5.134 -3.023 1.00 92.06 100 VAL A CA 1
ATOM 741 C C . VAL A 1 100 ? 4.421 -5.637 -1.602 1.00 92.06 100 VAL A C 1
ATOM 743 O O . VAL A 1 100 ? 3.461 -6.350 -1.326 1.00 92.06 100 VAL A O 1
ATOM 746 N N . GLU A 1 101 ? 5.284 -5.242 -0.674 1.00 92.50 101 GLU A N 1
ATOM 747 C CA . GLU A 1 101 ? 5.108 -5.495 0.756 1.00 92.50 101 GLU A CA 1
ATOM 748 C C . GLU A 1 101 ? 5.094 -4.182 1.527 1.00 92.50 101 GLU A C 1
ATOM 750 O O . GLU A 1 101 ? 5.928 -3.307 1.300 1.00 92.50 101 GLU A O 1
ATOM 755 N N . VAL A 1 102 ? 4.135 -4.048 2.439 1.00 92.38 102 VAL A N 1
ATOM 756 C CA . VAL A 1 102 ? 3.946 -2.834 3.236 1.00 92.38 102 VAL A CA 1
ATOM 757 C C . VAL A 1 102 ? 4.419 -3.041 4.665 1.00 92.38 102 VAL A C 1
ATOM 759 O O . VAL A 1 102 ? 4.093 -4.046 5.297 1.00 92.38 102 VAL A O 1
ATOM 762 N N . PHE A 1 103 ? 5.107 -2.038 5.207 1.00 92.00 103 PHE A N 1
ATOM 763 C CA . PHE A 1 103 ? 5.624 -2.024 6.570 1.00 92.00 103 PHE A CA 1
ATOM 764 C C . PHE A 1 103 ? 5.317 -0.696 7.264 1.00 92.00 103 PHE A C 1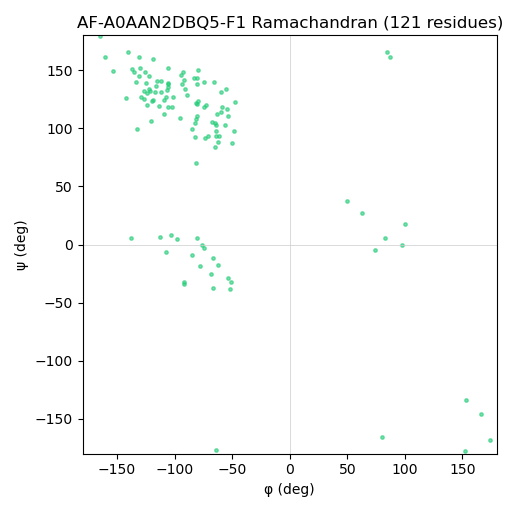
ATOM 766 O O . PHE A 1 103 ? 5.475 0.369 6.677 1.00 92.00 103 PHE A O 1
ATOM 773 N N . GLY A 1 104 ? 4.950 -0.748 8.546 1.00 91.00 104 GLY A N 1
ATOM 774 C CA . GLY A 1 104 ? 4.810 0.439 9.399 1.00 91.00 104 GLY A CA 1
ATOM 775 C C . GLY A 1 104 ? 3.387 0.984 9.557 1.00 91.00 104 GLY A C 1
ATOM 776 O O . GLY A 1 104 ? 3.189 1.923 10.326 1.00 91.00 104 GLY A O 1
ATOM 777 N N . ILE A 1 105 ? 2.366 0.388 8.930 1.00 91.12 105 ILE A N 1
ATOM 778 C CA . ILE A 1 105 ? 0.968 0.773 9.173 1.00 91.12 105 ILE A CA 1
ATOM 779 C C . ILE A 1 105 ? 0.524 0.239 10.544 1.00 91.12 105 ILE A C 1
ATOM 781 O O . ILE A 1 105 ? 0.476 -0.977 10.761 1.00 91.12 105 ILE A O 1
ATOM 785 N N . PRO A 1 106 ? 0.145 1.100 11.499 1.00 87.69 106 PRO A N 1
ATOM 786 C CA . PRO A 1 106 ? -0.292 0.645 12.805 1.00 87.69 106 PRO A CA 1
ATOM 787 C C . PRO A 1 106 ? -1.702 0.052 12.698 1.00 87.69 106 PRO A C 1
ATOM 789 O O . PRO A 1 106 ? -2.573 0.629 12.050 1.00 87.69 106 PRO A O 1
ATOM 792 N N . LYS A 1 107 ? -1.974 -1.058 13.402 1.00 87.12 107 LYS A N 1
ATOM 793 C CA . LYS A 1 107 ? -3.286 -1.743 13.372 1.00 87.12 107 LYS A CA 1
ATOM 794 C C . LYS A 1 107 ? -4.467 -0.798 13.638 1.00 87.12 107 LYS A C 1
ATOM 796 O O . LYS A 1 107 ? -5.534 -0.967 13.063 1.00 87.12 107 LYS A O 1
ATOM 801 N N . LYS A 1 108 ? -4.272 0.236 14.464 1.00 85.50 108 LYS A N 1
ATOM 802 C CA . LYS A 1 108 ? -5.290 1.259 14.768 1.00 85.50 108 LYS A CA 1
ATOM 803 C C . LYS A 1 108 ? -5.747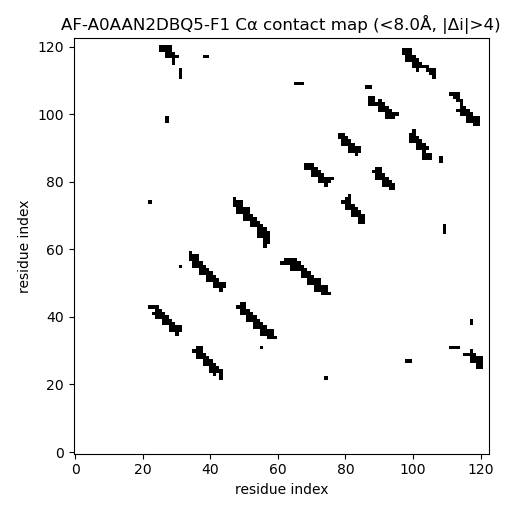 2.096 13.561 1.00 85.50 108 LYS A C 1
ATOM 805 O O . LYS A 1 108 ? -6.782 2.733 13.669 1.00 85.50 108 LYS A O 1
ATOM 810 N N . ALA A 1 109 ? -5.003 2.116 12.450 1.00 86.94 109 ALA A N 1
ATOM 811 C CA . ALA A 1 109 ? -5.361 2.902 11.267 1.00 86.94 109 ALA A CA 1
ATOM 812 C C . ALA A 1 109 ? -6.640 2.384 10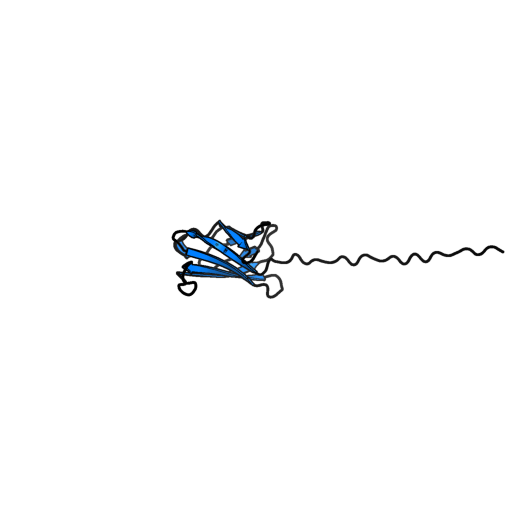.584 1.00 86.94 109 ALA A C 1
ATOM 814 O O . ALA A 1 109 ? -7.451 3.185 10.139 1.00 86.94 109 ALA A O 1
ATOM 815 N N . CYS A 1 110 ? -6.836 1.059 10.554 1.00 87.12 110 CYS A N 1
ATOM 816 C CA . CYS A 1 110 ? -8.005 0.417 9.932 1.00 87.12 110 CYS A CA 1
ATOM 817 C C . CYS A 1 110 ? -8.600 -0.740 10.758 1.00 87.12 110 CYS A C 1
ATOM 819 O O . CYS A 1 110 ? -9.459 -1.465 10.271 1.00 87.12 110 CYS A O 1
ATOM 821 N N . GLY A 1 111 ? -8.103 -0.991 11.973 1.00 86.62 111 GLY A N 1
ATOM 822 C CA . GLY A 1 111 ? -8.494 -2.141 12.803 1.00 86.62 111 GLY A CA 1
ATOM 823 C C . GLY A 1 111 ? -7.930 -3.494 12.342 1.00 86.62 111 GLY A C 1
ATOM 824 O O . GLY A 1 111 ? -8.084 -4.492 13.045 1.00 86.62 111 GLY A O 1
ATOM 825 N N . LEU A 1 112 ? -7.227 -3.531 11.207 1.00 87.38 112 LEU A N 1
ATOM 826 C CA . LEU A 1 112 ? -6.735 -4.739 10.542 1.00 87.38 112 LEU A CA 1
ATOM 827 C C . LEU A 1 112 ? -5.205 -4.751 10.456 1.00 87.38 112 LEU A C 1
ATOM 829 O O . LEU A 1 112 ? -4.547 -3.715 10.562 1.00 87.38 112 LEU A O 1
ATOM 833 N N . SER A 1 113 ? -4.631 -5.940 10.264 1.00 87.62 113 SER A N 1
ATOM 834 C CA . SER A 1 113 ? -3.206 -6.066 9.952 1.00 87.62 113 SER A CA 1
ATOM 835 C C . SER A 1 113 ? -2.993 -5.784 8.469 1.00 87.62 113 SER A C 1
ATOM 837 O O . SER A 1 113 ? -3.424 -6.580 7.636 1.00 87.62 113 SER A O 1
ATOM 839 N N . LEU A 1 114 ? -2.353 -4.656 8.159 1.00 90.31 114 LEU A N 1
ATOM 840 C CA . LEU A 1 114 ? -2.085 -4.190 6.792 1.00 90.31 114 LEU A CA 1
ATOM 841 C C . LEU A 1 114 ? -0.606 -4.315 6.391 1.00 90.31 114 LEU A C 1
ATOM 843 O O . LEU A 1 114 ? -0.271 -4.102 5.230 1.00 90.31 114 LEU A O 1
ATOM 847 N N . ASN A 1 115 ? 0.269 -4.685 7.333 1.00 91.31 115 ASN A N 1
ATOM 848 C CA . ASN A 1 115 ? 1.687 -4.929 7.064 1.00 91.31 115 ASN A CA 1
ATOM 849 C C . ASN A 1 115 ? 1.865 -6.344 6.513 1.00 91.31 115 ASN A C 1
ATOM 851 O O . ASN A 1 115 ? 1.905 -7.303 7.286 1.00 91.31 115 ASN A O 1
ATOM 855 N N . LYS A 1 116 ? 1.842 -6.482 5.190 1.00 91.50 116 LYS A N 1
ATOM 856 C CA . LYS A 1 116 ? 1.882 -7.771 4.492 1.00 91.50 116 LYS A CA 1
ATOM 857 C C . LYS A 1 116 ? 2.220 -7.581 3.017 1.00 91.50 116 LYS A C 1
ATOM 859 O O . LYS A 1 116 ? 2.365 -6.449 2.554 1.00 91.50 116 LYS A O 1
ATOM 864 N N . LYS A 1 117 ? 2.283 -8.700 2.296 1.00 91.81 117 LYS A N 1
ATOM 865 C CA . LYS A 1 117 ? 2.423 -8.753 0.841 1.00 91.81 117 LYS A CA 1
ATOM 866 C C . LYS A 1 117 ? 1.091 -8.544 0.121 1.00 91.81 117 LYS A C 1
ATOM 868 O O . LYS A 1 117 ? 0.053 -9.044 0.559 1.00 91.81 117 LYS A O 1
ATOM 873 N N . TYR A 1 118 ? 1.166 -7.850 -1.004 1.00 92.00 118 TYR A N 1
ATOM 874 C CA . TYR A 1 118 ? 0.091 -7.564 -1.941 1.00 92.00 118 TYR A CA 1
ATOM 875 C C . TYR A 1 118 ? 0.587 -7.947 -3.333 1.00 92.00 118 TYR A C 1
ATOM 877 O O . TYR A 1 118 ? 1.668 -7.530 -3.744 1.00 92.00 118 TYR A O 1
ATOM 885 N N . VAL A 1 119 ? -0.184 -8.766 -4.035 1.00 90.56 119 VAL A N 1
ATOM 886 C CA . VAL A 1 119 ? 0.172 -9.322 -5.345 1.00 90.56 119 VAL A CA 1
ATOM 887 C C . VAL A 1 119 ? -0.411 -8.433 -6.433 1.00 90.56 119 VAL A C 1
ATOM 889 O O . VAL A 1 119 ? -1.483 -7.866 -6.237 1.00 90.56 119 VAL A O 1
ATOM 892 N N . MET A 1 120 ? 0.277 -8.281 -7.562 1.00 84.88 120 MET A N 1
ATOM 893 C CA . MET A 1 120 ? -0.240 -7.491 -8.684 1.00 84.88 120 MET A CA 1
ATOM 894 C C . MET A 1 120 ? -1.629 -7.990 -9.120 1.00 84.88 120 MET A C 1
ATOM 896 O O . MET A 1 120 ? -1.875 -9.192 -9.220 1.00 84.88 120 MET A O 1
ATOM 900 N N . PHE A 1 121 ? -2.563 -7.065 -9.328 1.00 72.25 121 PHE A N 1
ATOM 901 C CA . PHE A 1 121 ? -3.909 -7.386 -9.788 1.00 72.25 121 PHE A CA 1
ATOM 902 C C . PHE A 1 121 ? -3.900 -7.606 -11.309 1.00 72.25 121 PHE A C 1
ATOM 904 O O . PHE A 1 121 ? -3.548 -6.693 -12.052 1.00 72.25 121 PHE A O 1
ATOM 911 N N . GLY A 1 122 ? -4.314 -8.793 -11.769 1.00 61.47 122 GLY A N 1
ATOM 912 C CA . GLY A 1 122 ? -4.514 -9.084 -13.197 1.00 61.47 122 GLY A CA 1
ATOM 913 C C . GLY A 1 122 ? -3.405 -9.856 -13.926 1.00 61.47 122 GLY A C 1
ATOM 914 O O . GLY A 1 122 ? -3.406 -9.820 -15.154 1.00 61.47 122 GLY A O 1
ATOM 915 N N . ASP A 1 123 ? -2.506 -10.539 -13.209 1.00 45.66 123 ASP A N 1
ATOM 916 C CA . ASP A 1 123 ? -1.576 -11.535 -13.784 1.00 45.66 123 ASP A CA 1
ATOM 917 C C . ASP A 1 123 ? -2.250 -12.916 -13.962 1.00 45.66 123 ASP A C 1
ATOM 919 O O . ASP A 1 123 ? -3.082 -13.286 -13.092 1.00 45.66 123 ASP A O 1
#

Secondary structure (DSSP, 8-state):
-------------------------EEEEEE-STTEEEEEEEE--SSSEEEEEEEEEESS-TT-EEEEEEEEEEEEETTEEEEEETTS-EEEEEEETTEEEEE---GGGTSS---SEEEETT-

Sequence (123 aa):
MKPILMCVMAALLPFAAHAEDSIWPGEYAGDCGDRVQCIIEISDGGGDKVDVKLVVANRVDFNDVKCKLEGRFSRSAVLGISGTFKGAPDVLIGRYPEGVEVFGIPKKACGLSLNKKYVMFGD

Solvent-accessible surface area (backbone atoms only — not comparable to full-atom values): 7171 Å² total; per-residue (Å²): 139,81,87,81,82,78,82,80,78,77,79,78,73,77,75,77,77,74,71,66,80,75,68,76,58,46,48,23,41,26,86,51,54,98,67,27,32,30,37,37,37,34,48,68,83,63,79,71,45,33,44,38,37,42,39,31,19,33,64,91,42,72,83,51,64,78,38,77,43,53,28,59,23,33,62,83,40,97,62,34,34,34,31,37,37,81,96,41,58,71,25,41,39,33,70,50,98,67,30,37,34,36,39,55,59,53,43,84,78,66,77,43,79,66,57,44,68,22,33,54,65,90,123

Radius of gyration: 22.14 Å; Cα contacts (8 Å, |Δi|>4): 239; chains: 1; bounding box: 68×26×72 Å

Foldseek 3Di:
DDDDPDDPPPPPDPPPPCPPPPQDAAKFWDDQDPQKIKIWGWADPDDQKIKIKIWIAGNVDRVRTQAIWIWIWGPPDPFHTWTDTVPWDIKGWGDDPQGIFIDGGDCVRRVTPRGGDTGGPPD

Nearest PDB structures (foldseek):
  5mui-assembly1_A  TM=2.401E-01  e=3.541E-01  Bacteroides thetaiotaomicron VPI-5482

Mean predicted aligned error: 10.42 Å

pLDDT: mean 80.02, std 15.68, range [36.03, 94.56]

Organism: Rhizobium rhizogenes (NCBI:txid359)